Protein AF-A0A2W5AE49-F1 (afdb_monomer)

Organism: NCBI:txid1549858

Sequence (62 aa):
ARPDIRHLRIEDGPGRALGRSFKVKLWPTLVLLRDGVELARVVRPGSRDDVDAALSALNGSD

Radius of gyration: 12.28 Å; Cα contacts (8 Å, |Δi|>4): 49; chains: 1; bounding box: 24×37×28 Å

Mean predicted aligned error: 4.33 Å

Secondary structure (DSSP, 8-state):
--TTS--------TT-SHHHHTT--SSSEEEEEETTEEEEEEES--SHHHHHHHHHGGG---

pLDDT: mean 88.09, std 10.43, range [42.34, 96.81]

Structure (mmCIF, N/CA/C/O backbone):
data_AF-A0A2W5AE49-F1
#
_entry.id   AF-A0A2W5AE49-F1
#
loop_
_atom_site.group_PDB
_atom_site.id
_atom_site.type_symbol
_atom_site.label_atom_id
_atom_site.label_alt_id
_atom_site.label_comp_id
_atom_site.label_asym_id
_atom_site.label_entity_id
_atom_site.label_seq_id
_atom_site.pdbx_PDB_ins_code
_atom_site.Cartn_x
_atom_site.Cartn_y
_atom_site.Cartn_z
_atom_site.occupancy
_atom_site.B_iso_or_equiv
_atom_site.auth_seq_id
_atom_site.auth_comp_id
_atom_site.auth_asym_id
_atom_site.auth_atom_id
_atom_site.pdbx_PDB_model_num
ATOM 1 N N . ALA A 1 1 ? -0.440 -2.188 -18.417 1.00 68.75 1 ALA A N 1
ATOM 2 C CA . ALA A 1 1 ? -1.412 -1.698 -17.414 1.00 68.75 1 ALA A CA 1
ATOM 3 C C . ALA A 1 1 ? -2.165 -2.898 -16.845 1.00 68.75 1 ALA A C 1
ATOM 5 O O . ALA A 1 1 ? -2.333 -3.857 -17.587 1.00 68.75 1 ALA A O 1
ATOM 6 N N . ARG A 1 2 ? -2.566 -2.867 -15.566 1.00 83.00 2 ARG A N 1
ATOM 7 C CA . ARG A 1 2 ? -3.323 -3.937 -14.886 1.00 83.00 2 ARG A CA 1
ATOM 8 C C . ARG A 1 2 ? -4.773 -3.477 -14.659 1.00 83.00 2 ARG A C 1
ATOM 10 O O . ARG A 1 2 ? -5.047 -2.889 -13.616 1.00 83.00 2 ARG A O 1
ATOM 17 N N . PRO A 1 3 ? -5.671 -3.615 -15.655 1.00 86.38 3 PRO A N 1
ATOM 18 C CA . PRO A 1 3 ? -7.060 -3.155 -15.537 1.00 86.38 3 PRO A CA 1
ATOM 19 C C . PRO A 1 3 ? -7.876 -3.985 -14.534 1.00 86.38 3 PRO A C 1
ATOM 21 O O . PRO A 1 3 ? -8.894 -3.520 -14.036 1.00 86.38 3 PRO A O 1
ATOM 24 N N . ASP A 1 4 ? -7.397 -5.189 -14.219 1.00 88.50 4 ASP A N 1
ATOM 25 C CA . ASP A 1 4 ? -7.888 -6.090 -13.177 1.00 88.50 4 ASP A CA 1
ATOM 26 C C . ASP A 1 4 ? -7.696 -5.534 -11.756 1.00 88.50 4 ASP A C 1
ATOM 28 O O . ASP A 1 4 ? -8.314 -6.015 -10.810 1.00 88.50 4 ASP A O 1
ATOM 32 N N . ILE A 1 5 ? -6.864 -4.501 -11.597 1.00 90.62 5 ILE A N 1
A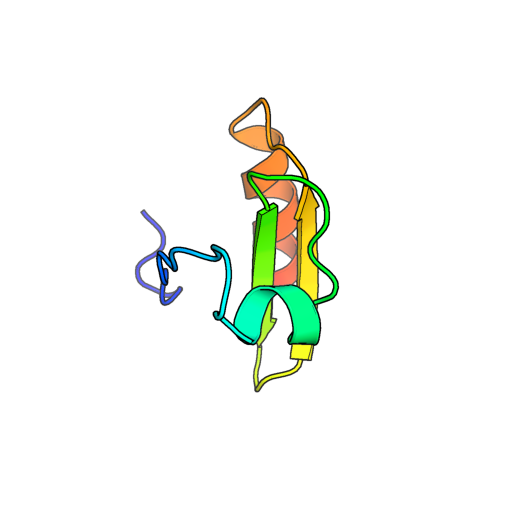TOM 33 C CA . ILE A 1 5 ? -6.545 -3.905 -10.304 1.00 90.62 5 ILE A CA 1
ATOM 34 C C . ILE A 1 5 ? -7.093 -2.487 -10.253 1.00 90.62 5 ILE A C 1
ATOM 36 O O . ILE A 1 5 ? -6.703 -1.601 -11.018 1.00 90.62 5 ILE A O 1
ATOM 40 N N . ARG A 1 6 ? -7.947 -2.230 -9.263 1.00 93.31 6 ARG A N 1
ATOM 41 C CA . ARG A 1 6 ? -8.381 -0.871 -8.953 1.00 93.31 6 ARG A CA 1
ATOM 42 C C . ARG A 1 6 ? -7.241 -0.101 -8.285 1.00 93.31 6 ARG A C 1
ATOM 44 O O . ARG A 1 6 ? -6.991 -0.255 -7.093 1.00 93.31 6 ARG A O 1
ATOM 51 N N . HIS A 1 7 ? -6.578 0.770 -9.040 1.00 92.56 7 HIS A N 1
ATOM 52 C CA . HIS A 1 7 ? -5.537 1.649 -8.509 1.00 92.56 7 HIS A CA 1
ATOM 53 C C . HIS A 1 7 ? -6.149 2.924 -7.913 1.00 92.56 7 HIS A C 1
ATOM 55 O O . HIS A 1 7 ? -6.694 3.764 -8.629 1.00 92.56 7 HIS A O 1
ATOM 61 N N . LEU A 1 8 ? -6.041 3.078 -6.593 1.00 91.94 8 LEU A N 1
ATOM 62 C CA . LEU A 1 8 ? -6.456 4.284 -5.880 1.00 91.94 8 LEU A CA 1
ATOM 63 C C . LEU A 1 8 ? -5.232 5.121 -5.507 1.00 91.94 8 LEU A C 1
ATOM 65 O O . LEU A 1 8 ? -4.381 4.680 -4.740 1.00 91.94 8 LEU A O 1
ATOM 69 N N . ARG A 1 9 ? -5.167 6.351 -6.026 1.00 90.19 9 ARG A N 1
ATOM 70 C CA . ARG A 1 9 ? -4.182 7.354 -5.605 1.00 90.19 9 ARG A CA 1
ATOM 71 C C . ARG A 1 9 ? -4.789 8.166 -4.479 1.00 90.19 9 ARG A C 1
ATOM 73 O O . ARG A 1 9 ? -5.755 8.891 -4.700 1.00 90.19 9 ARG A O 1
ATOM 80 N N . ILE A 1 10 ? -4.243 8.019 -3.283 1.00 88.31 10 ILE A N 1
ATOM 81 C CA . ILE A 1 10 ? -4.784 8.664 -2.094 1.00 88.31 10 ILE A CA 1
ATOM 82 C C . ILE A 1 10 ? -3.711 9.569 -1.519 1.00 88.31 10 ILE A C 1
ATOM 84 O O . ILE A 1 10 ? -2.597 9.129 -1.252 1.00 88.31 10 ILE A O 1
ATOM 88 N N . GLU A 1 11 ? -4.057 10.839 -1.350 1.00 83.06 11 GLU A N 1
ATOM 89 C CA . GLU A 1 11 ? -3.229 11.773 -0.605 1.00 83.06 11 GLU A CA 1
ATOM 90 C C . GLU A 1 11 ? -3.422 11.516 0.891 1.00 83.06 11 GLU A C 1
ATOM 92 O O . GLU A 1 11 ? -4.518 11.677 1.435 1.00 83.06 11 GLU A O 1
ATOM 97 N N . ASP A 1 12 ? -2.349 11.090 1.547 1.00 74.44 12 ASP A N 1
ATOM 98 C CA . ASP A 1 12 ? -2.330 10.790 2.972 1.00 74.44 12 ASP A CA 1
ATOM 99 C C . ASP A 1 12 ? -1.465 11.825 3.696 1.00 74.44 12 ASP A C 1
ATOM 101 O O . ASP A 1 12 ? -0.263 11.651 3.895 1.00 74.44 12 ASP A O 1
ATOM 105 N N . GLY A 1 13 ? -2.099 12.957 3.999 1.00 77.12 13 GLY A N 1
ATOM 106 C CA . GLY A 1 13 ? -1.519 14.086 4.721 1.00 77.12 13 GLY A CA 1
ATOM 107 C C . GLY A 1 13 ? -2.159 14.302 6.100 1.00 77.12 13 GLY A C 1
ATOM 108 O O . GLY A 1 13 ? -3.038 13.538 6.515 1.00 77.12 13 GLY A O 1
ATOM 109 N N . PRO A 1 14 ? -1.748 15.356 6.830 1.00 77.88 14 PRO A N 1
ATOM 110 C CA . PRO A 1 14 ? -2.305 15.695 8.138 1.00 77.88 14 PRO A CA 1
ATOM 111 C C . PRO A 1 14 ? -3.842 15.708 8.135 1.00 77.88 14 PRO A C 1
ATOM 113 O O . PRO A 1 14 ? -4.474 16.283 7.253 1.00 77.88 14 PRO A O 1
ATOM 116 N N . GLY A 1 15 ? -4.454 15.046 9.120 1.00 81.81 15 GLY A N 1
ATOM 117 C CA . GLY A 1 15 ? -5.914 14.941 9.239 1.00 81.81 15 GLY A CA 1
ATOM 118 C C . GLY A 1 15 ? -6.568 13.833 8.402 1.00 81.81 15 GLY A C 1
ATOM 119 O O . GLY A 1 15 ? -7.769 13.605 8.546 1.00 81.81 15 GLY A O 1
ATOM 120 N N . ARG A 1 16 ? -5.820 13.090 7.573 1.00 85.44 16 ARG A N 1
ATOM 121 C CA . ARG A 1 16 ? -6.334 11.896 6.882 1.00 85.44 16 ARG A CA 1
ATOM 122 C C . ARG A 1 16 ? -6.120 10.644 7.735 1.00 85.44 16 ARG A C 1
ATOM 124 O O . ARG A 1 16 ? -5.059 10.421 8.311 1.00 85.44 16 ARG A O 1
ATOM 131 N N . ALA A 1 17 ? -7.167 9.829 7.862 1.00 88.50 17 ALA A N 1
ATOM 132 C CA . ALA A 1 17 ? -7.134 8.635 8.709 1.00 88.50 17 ALA A CA 1
ATOM 133 C C . ALA A 1 17 ? -6.455 7.437 8.033 1.00 88.50 17 ALA A C 1
ATOM 135 O O . ALA A 1 17 ? -5.951 6.559 8.728 1.00 88.50 17 ALA A O 1
ATOM 136 N N . LEU A 1 18 ? -6.436 7.392 6.699 1.00 89.12 18 LEU A N 1
ATOM 137 C CA . LEU A 1 18 ? -6.115 6.173 5.965 1.00 89.12 18 LEU A CA 1
ATOM 138 C C . LEU A 1 18 ? -4.693 5.674 6.237 1.00 89.12 18 LEU A C 1
ATOM 140 O O . LEU A 1 18 ? -4.522 4.518 6.614 1.00 89.12 18 LEU A O 1
ATOM 144 N N . GLY A 1 19 ? -3.679 6.534 6.145 1.00 87.88 19 GLY A N 1
ATOM 145 C CA . GLY A 1 19 ? -2.309 6.152 6.475 1.00 87.88 19 GLY A CA 1
ATOM 146 C C . GLY A 1 19 ? -2.150 5.647 7.889 1.00 87.88 19 GLY A C 1
ATOM 147 O O . GLY A 1 19 ? -1.448 4.665 8.118 1.00 87.88 19 GLY A O 1
ATOM 148 N N . ARG A 1 20 ? -2.849 6.269 8.844 1.00 89.56 20 ARG A N 1
ATOM 149 C CA . ARG A 1 20 ? -2.852 5.830 10.245 1.00 89.56 20 ARG A CA 1
ATOM 150 C C . ARG A 1 20 ? -3.481 4.446 10.392 1.00 89.56 20 ARG A C 1
ATOM 152 O O . ARG A 1 20 ? -2.912 3.617 11.098 1.00 89.56 20 ARG A O 1
ATOM 159 N N . SER A 1 21 ? -4.584 4.170 9.695 1.00 91.25 21 SER A N 1
ATOM 160 C CA . SER A 1 21 ? -5.228 2.849 9.680 1.00 91.25 21 SER A CA 1
ATOM 161 C C . SER A 1 21 ? -4.312 1.757 9.118 1.00 91.25 21 SER A C 1
ATOM 163 O O . SER A 1 21 ? -4.288 0.655 9.658 1.0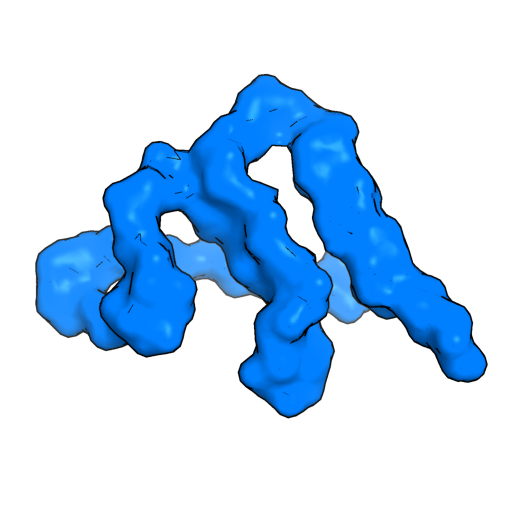0 91.25 21 SER A O 1
ATOM 165 N N . PHE A 1 22 ? -3.490 2.075 8.112 1.00 91.81 22 PHE A N 1
ATOM 166 C CA . PHE A 1 22 ? -2.506 1.149 7.527 1.00 91.81 22 PHE A CA 1
ATOM 167 C C . PHE A 1 22 ? -1.095 1.255 8.138 1.00 91.81 22 PHE A C 1
ATOM 169 O O . PHE A 1 22 ? -0.162 0.573 7.699 1.00 91.81 22 PHE A O 1
ATOM 176 N N . LYS A 1 23 ? -0.916 2.089 9.172 1.00 91.62 23 LYS A N 1
ATOM 177 C CA . LYS A 1 23 ? 0.370 2.366 9.837 1.00 91.62 23 LYS A CA 1
ATOM 178 C C . LYS A 1 23 ? 1.482 2.782 8.855 1.00 91.62 23 LYS A C 1
ATOM 180 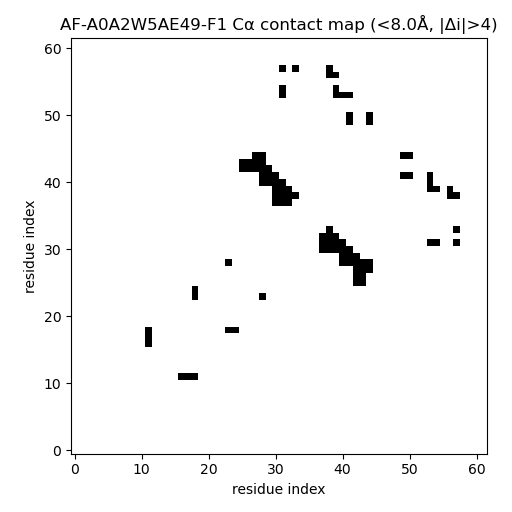O O . LYS A 1 23 ? 2.642 2.405 9.029 1.00 91.62 23 LYS A O 1
ATOM 185 N N . VAL A 1 24 ? 1.140 3.539 7.813 1.00 91.06 24 VAL A N 1
ATOM 186 C CA . VAL A 1 24 ? 2.100 4.096 6.851 1.00 91.06 24 VAL A CA 1
ATOM 187 C C . VAL A 1 24 ? 2.911 5.193 7.542 1.00 91.06 24 VAL A C 1
ATOM 189 O O .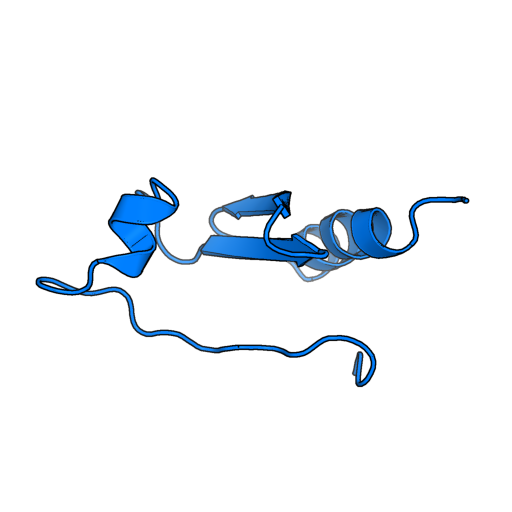 VAL A 1 24 ? 2.355 6.130 8.105 1.00 91.06 24 VAL A O 1
ATOM 192 N N . LYS A 1 25 ? 4.241 5.059 7.528 1.00 89.44 25 LYS A N 1
ATOM 193 C CA . LYS A 1 25 ? 5.176 6.039 8.118 1.00 89.44 25 LYS A CA 1
ATOM 194 C C . LYS A 1 25 ? 6.097 6.682 7.089 1.00 89.44 25 LYS A C 1
ATOM 196 O O . LYS A 1 25 ? 6.563 7.797 7.290 1.00 89.44 25 LYS A O 1
ATOM 201 N N . LEU A 1 26 ? 6.392 5.962 6.009 1.00 90.38 26 LEU A N 1
ATOM 202 C CA . LEU A 1 26 ? 7.317 6.391 4.972 1.00 90.38 26 LEU A CA 1
ATOM 203 C C . LEU A 1 26 ? 6.553 6.561 3.667 1.00 90.38 26 LEU A C 1
ATOM 205 O O . LEU A 1 26 ? 5.938 5.626 3.166 1.00 90.38 26 LEU A O 1
ATOM 209 N N . TRP A 1 27 ? 6.615 7.763 3.117 1.00 88.56 27 TRP A N 1
ATOM 210 C CA . TRP A 1 27 ? 6.105 8.056 1.786 1.00 88.56 27 TRP A CA 1
ATOM 211 C C . TRP A 1 27 ? 7.218 7.905 0.733 1.00 88.56 27 TRP A C 1
ATOM 213 O O . TRP A 1 27 ? 8.374 8.228 1.050 1.00 88.56 27 TRP A O 1
ATOM 223 N N . PRO A 1 28 ? 6.899 7.448 -0.498 1.00 92.12 28 PRO A N 1
ATOM 224 C CA . PRO A 1 28 ? 5.629 6.826 -0.919 1.00 92.12 28 PRO A CA 1
ATOM 225 C C . PRO A 1 28 ? 5.472 5.377 -0.414 1.00 92.12 28 PRO A C 1
ATOM 227 O O . PRO A 1 28 ? 6.466 4.681 -0.245 1.00 92.12 28 PRO A O 1
ATOM 230 N N . THR A 1 29 ? 4.238 4.906 -0.192 1.00 94.25 29 THR A N 1
ATOM 231 C CA . THR A 1 29 ? 3.930 3.491 0.120 1.00 94.25 29 THR A CA 1
ATOM 232 C C . THR A 1 29 ? 2.767 2.997 -0.740 1.00 94.25 29 THR A C 1
ATOM 234 O O . THR A 1 29 ? 1.754 3.683 -0.859 1.00 94.25 29 THR A O 1
ATOM 237 N N . LEU A 1 30 ? 2.899 1.794 -1.301 1.00 95.19 30 LEU A N 1
ATOM 238 C CA . LEU A 1 30 ? 1.819 1.052 -1.951 1.00 95.19 30 LEU A CA 1
ATOM 239 C C . LEU A 1 30 ? 1.341 -0.059 -1.012 1.00 95.19 30 LEU A C 1
ATOM 241 O O . LEU A 1 30 ? 2.161 -0.818 -0.497 1.00 95.19 30 LEU A O 1
ATOM 245 N N . VAL A 1 31 ? 0.028 -0.164 -0.810 1.00 95.06 31 VAL A N 1
ATOM 246 C CA . VAL A 1 31 ? -0.615 -1.249 -0.054 1.00 95.06 31 VAL A CA 1
ATOM 247 C C . VAL A 1 31 ? -1.537 -1.996 -1.010 1.00 95.06 31 VAL A C 1
ATOM 249 O O . VAL A 1 31 ? -2.401 -1.384 -1.638 1.00 95.06 31 VAL A O 1
ATOM 252 N N . LEU A 1 32 ? -1.332 -3.303 -1.146 1.00 95.19 32 LEU A N 1
ATOM 253 C CA . LEU A 1 32 ? -2.122 -4.170 -2.011 1.00 95.19 32 LEU A CA 1
ATOM 254 C C . LEU A 1 32 ? -3.157 -4.897 -1.160 1.00 95.19 32 LEU A C 1
ATOM 256 O O . LEU A 1 32 ? -2.816 -5.530 -0.160 1.00 95.19 32 LEU A O 1
ATOM 260 N N . LEU A 1 33 ? -4.417 -4.805 -1.578 1.00 93.88 33 LEU A N 1
ATOM 261 C CA . LEU A 1 33 ? -5.557 -5.345 -0.849 1.00 93.88 33 LEU A CA 1
ATOM 262 C C . LEU A 1 33 ? -6.335 -6.341 -1.711 1.00 93.88 33 LEU A C 1
ATOM 264 O O . LEU A 1 33 ? -6.536 -6.103 -2.903 1.00 93.88 33 LEU A O 1
ATOM 268 N N . ARG A 1 34 ? -6.838 -7.403 -1.079 1.00 92.00 34 ARG A N 1
ATOM 269 C CA . ARG A 1 34 ? -7.884 -8.295 -1.602 1.00 92.00 34 ARG A CA 1
ATOM 270 C C . ARG A 1 34 ? -8.922 -8.491 -0.511 1.00 92.00 34 ARG A C 1
ATOM 272 O O . ARG A 1 34 ? -8.558 -8.795 0.617 1.00 92.00 34 ARG A O 1
ATOM 279 N N . ASP A 1 35 ? -10.188 -8.238 -0.828 1.00 92.19 35 ASP A N 1
ATOM 280 C CA . ASP A 1 35 ? -11.310 -8.395 0.110 1.00 92.19 35 ASP A CA 1
ATOM 281 C C . ASP A 1 35 ? -11.098 -7.684 1.461 1.00 92.19 35 ASP A C 1
ATOM 283 O O . ASP A 1 35 ? -11.479 -8.160 2.525 1.00 92.19 35 ASP A O 1
ATOM 287 N N . GLY A 1 36 ? -10.453 -6.512 1.416 1.00 91.56 36 GLY A N 1
ATOM 288 C CA . GLY A 1 36 ? -10.136 -5.704 2.598 1.00 91.56 36 GLY A CA 1
ATOM 289 C C . GLY A 1 36 ? -8.903 -6.158 3.388 1.00 91.56 36 GLY A C 1
ATOM 290 O O . GLY A 1 36 ? -8.518 -5.473 4.334 1.00 91.56 36 GLY A O 1
ATOM 291 N N . VAL A 1 37 ? -8.254 -7.254 2.991 1.00 92.75 37 VAL A N 1
ATOM 292 C CA . VAL A 1 37 ? -7.049 -7.797 3.629 1.00 92.75 37 VAL A CA 1
ATOM 293 C C . VAL A 1 37 ? -5.798 -7.329 2.891 1.00 92.75 37 VAL A C 1
ATOM 295 O O . VAL A 1 37 ? -5.727 -7.394 1.665 1.00 92.75 37 VAL A O 1
ATOM 298 N N . GLU A 1 38 ? -4.798 -6.860 3.640 1.00 94.56 38 GLU A N 1
ATOM 299 C CA . GLU A 1 38 ? -3.472 -6.528 3.109 1.00 94.56 38 GLU A CA 1
ATOM 300 C C . GLU A 1 38 ? -2.718 -7.798 2.720 1.00 94.56 38 GLU A C 1
ATOM 302 O O . GLU A 1 38 ? -2.405 -8.624 3.572 1.00 94.56 38 GLU A O 1
ATOM 307 N N . LEU A 1 39 ? -2.427 -7.934 1.425 1.00 94.56 39 LEU A N 1
ATOM 308 C CA . LEU A 1 39 ? -1.657 -9.052 0.878 1.00 94.56 39 LEU A CA 1
ATOM 309 C C . LEU A 1 39 ? -0.171 -8.720 0.749 1.00 94.56 39 LEU A C 1
ATOM 311 O O . LEU A 1 39 ? 0.680 -9.586 0.931 1.00 94.56 39 LEU A O 1
ATOM 315 N N . ALA A 1 40 ? 0.148 -7.470 0.410 1.00 95.31 40 ALA A N 1
ATOM 316 C CA . ALA A 1 40 ? 1.520 -7.018 0.231 1.00 95.31 40 ALA A CA 1
ATOM 317 C C . ALA A 1 40 ? 1.640 -5.503 0.417 1.00 95.31 40 ALA A C 1
ATOM 319 O O . ALA A 1 40 ? 0.677 -4.748 0.256 1.00 95.31 40 ALA A O 1
ATOM 320 N N . ARG A 1 41 ? 2.865 -5.055 0.695 1.00 95.69 41 ARG A N 1
ATOM 321 C CA . ARG A 1 41 ? 3.215 -3.644 0.835 1.00 95.69 41 ARG A CA 1
ATOM 322 C C . ARG A 1 41 ? 4.578 -3.378 0.227 1.00 95.69 41 ARG A C 1
ATOM 324 O O . ARG A 1 41 ? 5.518 -4.126 0.473 1.00 95.69 41 ARG A O 1
ATOM 331 N N . VAL A 1 42 ? 4.693 -2.261 -0.483 1.00 96.81 42 VAL A N 1
ATOM 332 C CA . VAL A 1 42 ? 5.970 -1.755 -0.990 1.00 96.81 42 VAL A CA 1
ATOM 333 C C . VAL A 1 42 ? 6.199 -0.369 -0.417 1.00 96.81 42 VAL A C 1
ATOM 335 O O . VAL A 1 42 ? 5.414 0.551 -0.652 1.00 96.81 42 VAL A O 1
ATOM 338 N N . VAL A 1 43 ? 7.263 -0.225 0.365 1.00 95.75 43 VAL A N 1
ATOM 339 C CA . VAL A 1 43 ? 7.637 1.042 0.995 1.00 95.75 43 VAL A CA 1
ATOM 340 C C . VAL A 1 43 ? 8.764 1.665 0.191 1.00 95.75 43 VAL A C 1
ATOM 342 O O . VAL A 1 43 ? 9.783 1.022 -0.028 1.00 95.75 43 VAL A O 1
ATOM 345 N N . ARG A 1 44 ? 8.585 2.925 -0.212 1.00 95.38 44 ARG A N 1
ATOM 346 C CA . ARG A 1 44 ? 9.531 3.701 -1.025 1.00 95.38 44 ARG A CA 1
ATOM 347 C C . ARG A 1 44 ? 10.060 2.917 -2.240 1.00 95.38 44 ARG A C 1
ATOM 349 O O . ARG A 1 44 ? 11.275 2.776 -2.356 1.00 95.38 44 ARG A O 1
ATOM 356 N N . PRO A 1 45 ? 9.175 2.415 -3.128 1.00 95.50 45 PRO A N 1
ATOM 357 C CA . PRO A 1 45 ? 9.608 1.741 -4.351 1.00 95.50 45 PRO A CA 1
ATOM 358 C C . PRO A 1 45 ? 10.589 2.626 -5.129 1.00 95.50 45 PRO A C 1
ATOM 360 O O . PRO A 1 45 ? 10.302 3.801 -5.372 1.00 95.50 45 PRO A O 1
ATOM 363 N N . GLY A 1 46 ? 11.740 2.060 -5.487 1.00 96.19 46 GLY A N 1
ATOM 364 C CA . GLY A 1 46 ? 12.788 2.727 -6.263 1.00 96.19 46 GLY A CA 1
ATOM 365 C C . GLY A 1 46 ? 12.838 2.252 -7.712 1.00 96.19 46 GLY A C 1
ATOM 366 O O . GLY A 1 46 ? 13.409 2.929 -8.566 1.00 96.19 46 GLY A O 1
ATOM 367 N N . SER A 1 47 ? 12.221 1.107 -7.998 1.00 95.94 47 SER A N 1
ATOM 368 C CA . SER A 1 47 ? 12.190 0.490 -9.316 1.00 95.94 47 SER A CA 1
ATOM 369 C C . SER A 1 47 ? 10.806 -0.063 -9.651 1.00 95.94 47 SER A C 1
ATOM 371 O O . SER A 1 47 ? 9.917 -0.180 -8.804 1.00 95.94 47 SER A O 1
ATOM 373 N N . ARG A 1 48 ? 10.622 -0.413 -10.926 1.00 94.12 48 ARG A N 1
ATOM 374 C CA . ARG A 1 48 ? 9.431 -1.131 -11.379 1.00 94.12 48 ARG A CA 1
ATOM 375 C C . ARG A 1 48 ? 9.363 -2.540 -10.779 1.00 94.12 48 ARG A C 1
ATOM 377 O O . ARG A 1 48 ? 8.276 -2.979 -10.411 1.00 94.12 48 ARG A O 1
AT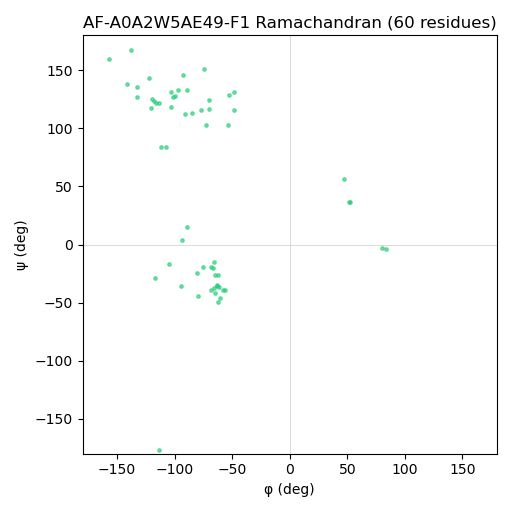OM 384 N N . ASP A 1 49 ? 10.508 -3.198 -10.643 1.00 95.00 49 ASP A N 1
ATOM 385 C CA . ASP A 1 49 ? 10.601 -4.578 -10.164 1.00 95.00 49 ASP A CA 1
ATOM 386 C C . ASP A 1 49 ? 10.089 -4.710 -8.721 1.00 95.00 49 ASP A C 1
ATOM 388 O O . ASP A 1 49 ? 9.403 -5.681 -8.405 1.00 95.00 49 ASP A O 1
ATOM 392 N N . ASP A 1 50 ? 10.306 -3.689 -7.879 1.00 94.81 50 ASP A N 1
ATOM 393 C CA . ASP A 1 50 ? 9.759 -3.632 -6.512 1.00 94.81 50 ASP A CA 1
ATOM 394 C C . ASP A 1 50 ? 8.226 -3.763 -6.503 1.00 94.81 50 ASP A C 1
ATOM 396 O O . ASP A 1 50 ? 7.635 -4.402 -5.630 1.00 94.81 50 ASP A O 1
ATOM 400 N N . VAL A 1 51 ? 7.568 -3.139 -7.484 1.00 93.94 51 VAL A N 1
ATOM 401 C CA . VAL A 1 51 ? 6.109 -3.148 -7.619 1.00 93.94 51 VAL A CA 1
ATOM 402 C C . VAL A 1 51 ? 5.637 -4.454 -8.252 1.00 93.94 51 VAL A C 1
ATOM 404 O O . VAL A 1 51 ? 4.683 -5.054 -7.758 1.00 93.94 51 VAL A O 1
ATOM 407 N N . ASP A 1 52 ? 6.308 -4.921 -9.307 1.00 92.81 52 ASP A N 1
ATOM 408 C CA . ASP A 1 52 ? 5.950 -6.156 -10.016 1.00 92.81 52 ASP A CA 1
ATOM 409 C C . ASP A 1 52 ? 6.069 -7.395 -9.096 1.00 92.81 52 ASP A C 1
ATOM 411 O O . ASP A 1 52 ? 5.206 -8.284 -9.128 1.00 92.81 52 ASP A O 1
ATOM 415 N N . ALA A 1 53 ? 7.052 -7.414 -8.187 1.00 91.62 53 ALA A N 1
ATOM 416 C CA . ALA A 1 53 ? 7.179 -8.442 -7.154 1.00 91.62 53 ALA A CA 1
ATOM 417 C C . ALA A 1 53 ? 5.960 -8.476 -6.214 1.00 91.62 53 ALA A C 1
ATOM 419 O O . ALA A 1 53 ? 5.391 -9.540 -5.969 1.00 91.62 53 ALA A O 1
ATOM 420 N N . ALA A 1 54 ? 5.497 -7.317 -5.735 1.00 92.38 54 ALA A N 1
ATOM 421 C CA . ALA A 1 54 ? 4.314 -7.246 -4.877 1.00 92.38 54 ALA A CA 1
ATOM 422 C C . ALA A 1 54 ? 3.023 -7.605 -5.624 1.00 92.38 54 ALA A C 1
ATOM 424 O O . ALA A 1 54 ? 2.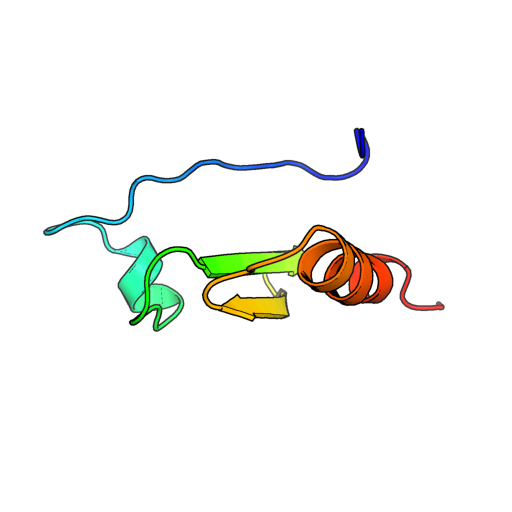166 -8.298 -5.081 1.00 92.38 54 ALA A O 1
ATOM 425 N N . LEU A 1 55 ? 2.886 -7.182 -6.884 1.00 91.81 55 LEU A N 1
ATOM 426 C CA . LEU A 1 55 ? 1.731 -7.518 -7.721 1.00 91.81 55 LEU A CA 1
ATOM 427 C C . LEU A 1 55 ? 1.597 -9.024 -7.970 1.00 91.81 55 LEU A C 1
ATOM 429 O O . LEU A 1 55 ? 0.483 -9.503 -8.177 1.00 91.81 55 LEU A O 1
ATOM 433 N N . SER A 1 56 ? 2.695 -9.778 -7.917 1.00 89.75 56 SER A N 1
ATOM 434 C CA . SER A 1 56 ? 2.660 -11.239 -8.030 1.00 89.75 56 SER A CA 1
ATOM 435 C C . SER A 1 56 ? 1.912 -11.900 -6.863 1.00 89.75 56 SER A C 1
ATOM 437 O O . SER A 1 56 ? 1.293 -12.942 -7.062 1.00 89.75 56 SER A O 1
ATOM 439 N N . ALA A 1 57 ? 1.853 -11.259 -5.686 1.00 86.12 57 ALA A N 1
ATOM 440 C CA . ALA A 1 57 ? 1.063 -11.737 -4.546 1.00 86.12 57 ALA A CA 1
ATOM 441 C C . ALA A 1 57 ? -0.456 -11.702 -4.802 1.00 86.12 57 ALA 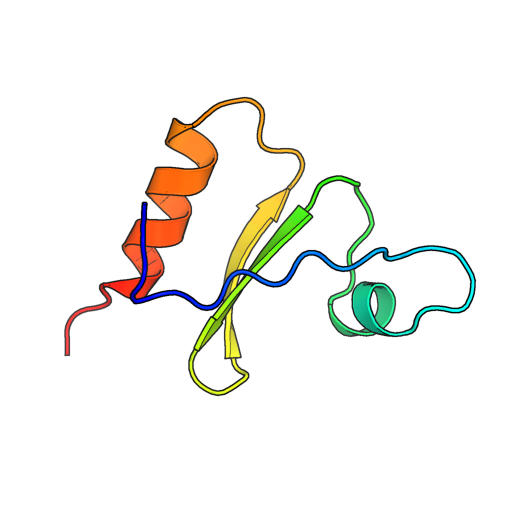A C 1
ATOM 443 O O . ALA A 1 57 ? -1.214 -12.411 -4.146 1.00 86.12 57 ALA A O 1
ATOM 444 N N . LEU A 1 58 ? -0.920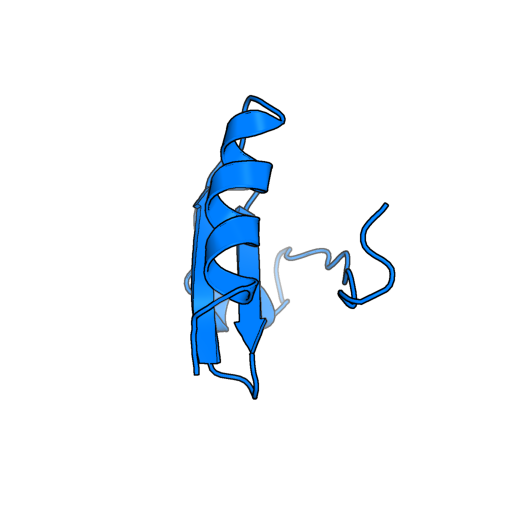 -10.908 -5.777 1.00 80.19 58 LEU A N 1
ATOM 445 C CA . LEU A 1 58 ? -2.324 -10.910 -6.195 1.00 80.19 58 LEU A CA 1
ATOM 446 C C . LEU A 1 58 ? -2.674 -12.143 -7.033 1.00 80.19 58 LEU A C 1
ATOM 448 O O . LEU A 1 58 ? -3.842 -12.480 -7.153 1.00 80.19 58 LEU A O 1
ATOM 452 N N . ASN A 1 59 ? -1.707 -12.841 -7.615 1.00 74.94 59 ASN A N 1
ATOM 453 C CA . ASN A 1 59 ? -1.988 -14.018 -8.437 1.00 74.94 59 ASN A CA 1
ATOM 454 C C . ASN A 1 59 ? -2.024 -15.313 -7.604 1.00 74.94 59 ASN A C 1
ATOM 456 O O . ASN A 1 59 ? -1.937 -16.391 -8.180 1.00 74.94 59 ASN A O 1
ATOM 460 N N . GLY A 1 60 ? -2.113 -15.201 -6.269 1.00 61.41 60 GLY A N 1
ATOM 461 C CA . GLY A 1 60 ? -2.094 -16.321 -5.331 1.00 61.41 60 GLY A CA 1
ATOM 462 C C . GLY A 1 60 ? -3.048 -17.437 -5.744 1.00 61.41 60 GLY A C 1
ATOM 463 O O . GLY A 1 60 ? -4.256 -17.219 -5.809 1.00 61.41 60 GLY A O 1
ATOM 464 N N . SER A 1 61 ? -2.426 -18.577 -6.044 1.00 48.25 61 SER A N 1
ATOM 465 C CA . SER A 1 61 ? -2.983 -19.862 -6.432 1.00 48.25 61 SER A CA 1
ATOM 466 C C . SER A 1 61 ? -4.016 -20.357 -5.422 1.00 48.25 61 SER A C 1
ATOM 468 O O . SER A 1 61 ? -3.646 -20.868 -4.368 1.00 48.25 61 SER A O 1
ATOM 470 N N . ASP A 1 62 ? -5.284 -20.216 -5.779 1.00 42.34 62 ASP A N 1
ATOM 471 C CA . ASP A 1 62 ? -6.334 -21.198 -5.508 1.00 42.34 62 ASP A CA 1
ATOM 472 C C . ASP A 1 62 ? -6.988 -21.534 -6.854 1.00 42.34 62 ASP A C 1
ATOM 474 O O . ASP A 1 62 ? -7.240 -20.581 -7.636 1.00 42.34 62 ASP A O 1
#

InterPro domains:
  IPR036249 Thioredoxin-like superfamily [SSF52833] (3-57)

Nearest PDB structures (foldseek):
  3die-assembly1_B  TM=7.229E-01  e=2.300E-01  Staphylococcus aureus
  6mos-assembly1_A  TM=7.694E-01  e=3.282E-01  Thermosipho africanus TCF52B
  5hr1-assembly7_G  TM=7.407E-01  e=1.942E+00  Escherichia coli O157:H7

Foldseek 3Di:
DPPVDDDDDDDDDPPDCPCVVVVPDAPPKDFDDDPNDTQDIQGPDPDPVSVVVSVVSVVDDD

Solvent-accessible surface area (backbone atoms only — not comparabl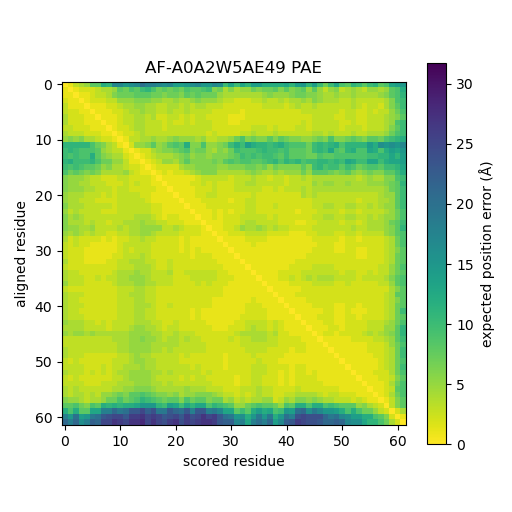e to full-atom values): 4288 Å² total; per-residue (Å²): 136,65,88,92,51,90,84,79,89,75,88,71,53,93,93,48,62,65,37,64,76,71,65,62,83,58,83,56,64,51,77,41,69,56,98,88,41,80,75,39,72,40,69,52,68,87,52,68,62,58,50,56,61,46,56,53,62,76,67,64,89,126